Protein AF-A0A4R8CPG3-F1 (afdb_monomer)

Mean predicted aligned error: 5.22 Å

Organism: NCBI:txid2512112

Secondary structure (DSSP, 8-state):
-EE--------S-----S---EEEEEEEE-TT-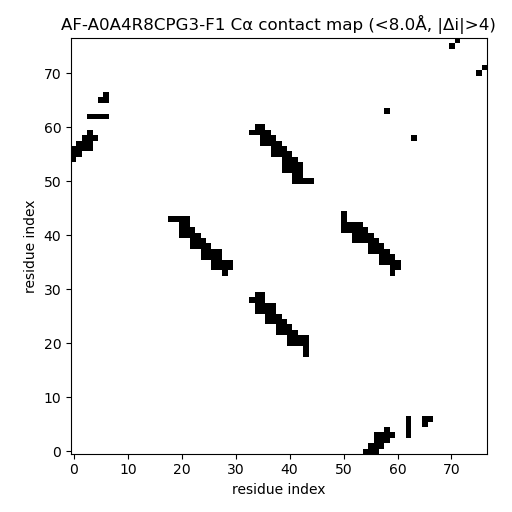-EEEEEEEE--S--SS---EEEEEEEEHHHHHHHHHHHHHHH--

Nearest PDB structures (foldseek):
  3ul5-assembly1_A  TM=5.328E-01  e=3.108E-01  Saccharum officinarum
  7ba2-assembly1_A  TM=5.583E-01  e=1.217E+00  Streptococcus sanguinis
  2oct-assembly1_A  TM=5.378E-01  e=2.127E+00  Homo sapiens
  5kux-assembly1_A  TM=4.307E-01  e=1.075E+00  synthetic construct
  2hz6-assembly1_A-2  TM=4.133E-01  e=6.497E+00  Homo sapiens

Structure (mmCIF, N/CA/C/O backbone):
data_AF-A0A4R8CPG3-F1
#
_entry.id   AF-A0A4R8CPG3-F1
#
loop_
_atom_site.group_PDB
_atom_site.id
_atom_site.type_symbol
_atom_site.label_atom_id
_atom_site.label_alt_id
_atom_site.label_comp_id
_atom_site.label_asym_id
_atom_site.label_entity_id
_atom_site.label_seq_id
_atom_site.pdbx_PDB_ins_code
_atom_site.Cartn_x
_atom_site.Cartn_y
_atom_site.Cartn_z
_atom_site.occupancy
_atom_site.B_iso_or_equiv
_atom_site.auth_seq_id
_atom_site.auth_comp_id
_atom_site.auth_asym_id
_atom_site.auth_atom_id
_atom_s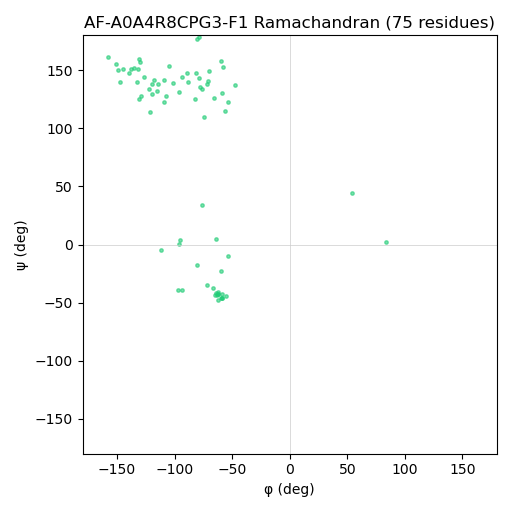ite.pdbx_PDB_model_num
ATOM 1 N N . MET A 1 1 ? 12.695 -6.027 1.683 1.00 88.31 1 MET A N 1
ATOM 2 C CA . MET A 1 1 ? 11.678 -5.911 2.749 1.00 88.31 1 MET A CA 1
ATOM 3 C C . MET A 1 1 ? 11.894 -4.579 3.446 1.00 88.31 1 MET A C 1
ATOM 5 O O . MET A 1 1 ? 13.047 -4.256 3.711 1.00 88.31 1 MET A O 1
ATOM 9 N N . ALA A 1 2 ? 10.845 -3.806 3.713 1.00 94.38 2 ALA A N 1
ATOM 10 C CA . ALA A 1 2 ? 10.948 -2.535 4.435 1.00 94.38 2 ALA A CA 1
ATOM 11 C C . ALA A 1 2 ? 9.654 -2.226 5.204 1.00 94.38 2 ALA A C 1
ATOM 13 O O . ALA A 1 2 ? 8.579 -2.671 4.812 1.00 94.38 2 ALA A O 1
ATOM 14 N N . ARG A 1 3 ? 9.745 -1.429 6.271 1.00 95.94 3 ARG A N 1
ATOM 15 C CA . ARG A 1 3 ? 8.583 -0.809 6.920 1.00 95.94 3 ARG A CA 1
ATOM 16 C C . ARG A 1 3 ? 8.609 0.684 6.619 1.00 95.94 3 ARG A C 1
ATOM 18 O O . ARG A 1 3 ? 9.597 1.347 6.930 1.00 95.94 3 ARG A O 1
ATOM 25 N N . ILE A 1 4 ? 7.542 1.198 6.018 1.00 97.19 4 ILE A N 1
ATOM 26 C CA . ILE A 1 4 ? 7.448 2.614 5.663 1.00 97.19 4 ILE A CA 1
ATOM 27 C C . ILE A 1 4 ? 7.150 3.420 6.925 1.00 97.19 4 ILE A C 1
ATOM 29 O O . ILE A 1 4 ? 6.312 3.038 7.746 1.00 97.19 4 ILE A O 1
ATOM 33 N N . ARG A 1 5 ? 7.883 4.521 7.091 1.00 95.62 5 ARG A N 1
ATOM 34 C CA . ARG A 1 5 ? 7.737 5.441 8.225 1.00 95.62 5 ARG A CA 1
ATOM 35 C C . ARG A 1 5 ? 6.865 6.646 7.875 1.00 95.62 5 ARG A C 1
ATOM 37 O O . ARG A 1 5 ? 6.091 7.076 8.721 1.00 95.62 5 ARG A O 1
ATOM 44 N N . SER A 1 6 ? 7.019 7.167 6.665 1.00 95.62 6 SER A N 1
ATOM 45 C CA . SER A 1 6 ? 6.320 8.337 6.136 1.00 95.62 6 SER A CA 1
ATOM 46 C C . SER A 1 6 ? 6.326 8.298 4.608 1.00 95.62 6 SER A C 1
ATOM 48 O O . SER A 1 6 ? 7.144 7.589 4.013 1.00 95.62 6 SER A O 1
ATOM 50 N N . PHE A 1 7 ? 5.423 9.060 3.994 1.00 97.25 7 PHE A N 1
ATOM 51 C CA 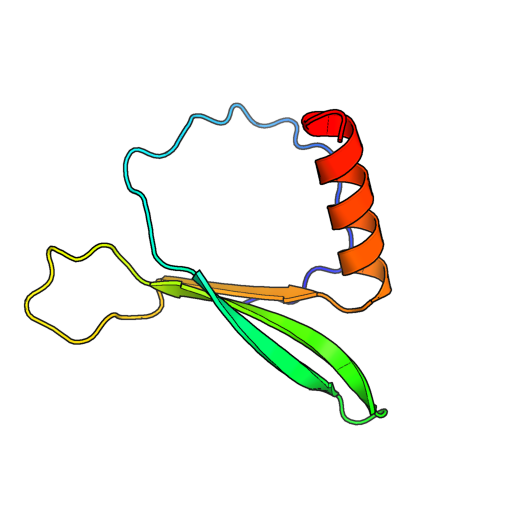. PHE A 1 7 ? 5.376 9.297 2.553 1.00 97.25 7 PHE A CA 1
ATOM 52 C C . PHE A 1 7 ? 5.653 10.773 2.256 1.00 97.25 7 PHE A C 1
ATOM 54 O O . PHE A 1 7 ? 5.138 11.647 2.951 1.00 97.25 7 PHE A O 1
ATOM 61 N N . GLU A 1 8 ? 6.454 11.030 1.226 1.00 96.19 8 GLU A N 1
ATOM 62 C CA . GLU A 1 8 ? 6.788 12.365 0.724 1.00 96.19 8 GLU A CA 1
ATOM 63 C C . GLU A 1 8 ? 6.748 12.339 -0.807 1.00 96.19 8 GLU A C 1
ATOM 65 O O . GLU A 1 8 ? 6.984 11.291 -1.419 1.00 96.19 8 GLU A O 1
ATOM 70 N N . GLU A 1 9 ? 6.443 13.478 -1.431 1.00 95.44 9 GLU A N 1
ATOM 71 C CA . GLU A 1 9 ? 6.458 13.592 -2.888 1.00 95.44 9 GLU A CA 1
ATOM 72 C C . GLU A 1 9 ? 7.891 13.429 -3.419 1.00 95.44 9 GLU A C 1
ATOM 74 O O . GLU A 1 9 ? 8.831 14.091 -2.976 1.00 95.44 9 GLU A O 1
ATOM 79 N N . GLY A 1 10 ? 8.071 12.502 -4.361 1.00 93.44 10 GLY A N 1
ATOM 80 C CA . GLY A 1 10 ? 9.373 12.225 -4.957 1.00 93.44 10 GLY A CA 1
ATOM 81 C C . GLY A 1 10 ? 9.755 13.260 -6.016 1.00 93.44 10 GLY A C 1
ATOM 82 O O . GLY A 1 10 ? 8.929 13.683 -6.813 1.00 93.44 10 GLY A O 1
ATOM 83 N N . THR A 1 11 ? 11.041 13.604 -6.095 1.00 95.25 11 THR A N 1
ATOM 84 C CA . THR A 1 11 ? 11.585 14.534 -7.109 1.00 95.25 11 THR A CA 1
ATOM 85 C C . THR A 1 11 ? 12.177 13.830 -8.335 1.00 95.25 11 THR A C 1
ATOM 87 O O . THR A 1 11 ? 12.708 14.467 -9.245 1.00 95.25 11 THR A O 1
ATOM 90 N N . GLN A 1 12 ? 12.132 12.497 -8.359 1.00 94.81 12 GLN A N 1
ATOM 91 C CA . GLN A 1 12 ? 12.721 11.681 -9.416 1.00 94.81 12 GLN A CA 1
ATOM 92 C C . GLN A 1 12 ? 11.802 11.597 -10.639 1.00 94.81 12 GLN A C 1
ATOM 94 O O . GLN A 1 12 ? 10.581 11.542 -10.518 1.00 94.81 12 GLN A O 1
ATOM 99 N N . SER A 1 13 ? 12.394 11.499 -11.833 1.00 94.06 13 SER A N 1
ATOM 100 C CA . SER A 1 13 ? 11.638 11.177 -13.046 1.00 94.06 13 SER A CA 1
ATOM 101 C C . SER A 1 13 ? 11.268 9.692 -13.047 1.00 94.06 13 SER A C 1
ATOM 103 O O . SER A 1 13 ? 12.132 8.829 -13.212 1.00 94.06 13 SER A O 1
ATOM 105 N N . ILE A 1 14 ? 9.981 9.400 -12.860 1.00 95.06 14 ILE A N 1
ATOM 106 C CA . ILE A 1 14 ? 9.426 8.041 -12.853 1.00 95.06 14 ILE A CA 1
ATOM 107 C C . ILE A 1 14 ? 8.665 7.742 -14.152 1.00 95.06 14 ILE A C 1
ATOM 109 O O . ILE A 1 14 ? 8.174 8.644 -14.829 1.00 95.06 14 ILE A O 1
ATOM 113 N N . LYS A 1 15 ? 8.584 6.460 -14.526 1.00 95.81 15 LYS A N 1
ATOM 114 C CA . LYS A 1 15 ? 7.836 5.963 -15.694 1.00 95.81 15 LYS A CA 1
ATOM 115 C C . LYS A 1 15 ? 6.978 4.773 -15.283 1.00 95.81 15 LYS A C 1
ATOM 117 O O . LYS A 1 15 ? 7.376 4.014 -14.403 1.00 95.81 15 LYS A O 1
ATOM 122 N N . ILE A 1 16 ? 5.851 4.582 -15.966 1.00 95.19 16 ILE A N 1
ATOM 123 C CA . ILE A 1 16 ? 4.992 3.405 -15.788 1.00 95.19 16 ILE A CA 1
ATOM 124 C C . ILE A 1 16 ? 5.807 2.133 -16.081 1.00 95.19 16 ILE A C 1
ATOM 126 O O . ILE A 1 16 ? 6.508 2.050 -17.096 1.00 95.19 16 ILE A O 1
ATOM 130 N N . HIS A 1 17 ? 5.744 1.156 -15.175 1.00 90.06 17 HIS A N 1
ATOM 131 C CA . HIS A 1 17 ? 6.396 -0.142 -15.352 1.00 90.06 17 HIS A CA 1
ATOM 132 C C . HIS A 1 17 ? 5.693 -0.968 -16.440 1.00 90.06 17 HIS A C 1
ATOM 134 O O . HIS A 1 17 ? 4.492 -0.848 -16.643 1.00 90.06 17 HIS A O 1
ATOM 140 N N . ARG A 1 18 ? 6.443 -1.820 -17.152 1.00 90.19 18 ARG A N 1
ATOM 141 C CA . ARG A 1 18 ? 5.903 -2.637 -18.260 1.00 90.19 18 ARG A CA 1
ATOM 142 C C . ARG A 1 18 ? 5.162 -3.897 -17.811 1.00 90.19 18 ARG A C 1
ATOM 144 O O . ARG A 1 18 ? 4.478 -4.502 -18.624 1.00 90.19 18 ARG A O 1
ATOM 151 N N . THR A 1 19 ? 5.371 -4.324 -16.572 1.00 86.81 19 THR A N 1
ATOM 152 C CA . THR A 1 19 ? 4.875 -5.594 -16.038 1.00 86.81 19 THR A CA 1
ATOM 153 C C . THR A 1 19 ? 3.873 -5.340 -14.932 1.00 86.81 19 THR A C 1
ATOM 155 O O . THR A 1 19 ? 4.173 -4.590 -13.999 1.00 86.81 19 THR A O 1
ATOM 158 N N . GLU A 1 20 ? 2.744 -6.026 -15.004 1.00 86.75 20 GLU A N 1
ATOM 159 C CA . GLU A 1 20 ? 1.798 -6.138 -13.901 1.00 86.75 20 GLU A CA 1
ATOM 160 C C . GLU A 1 20 ? 2.171 -7.352 -13.046 1.00 86.75 20 GLU A C 1
ATOM 162 O O . GLU A 1 20 ? 2.761 -8.319 -13.532 1.00 86.75 20 GLU A O 1
ATOM 167 N N . VAL A 1 21 ? 1.918 -7.256 -11.746 1.00 87.81 21 VAL A N 1
ATOM 168 C CA . VAL A 1 21 ? 2.324 -8.254 -10.756 1.00 87.81 21 VAL A CA 1
ATOM 169 C C . VAL A 1 21 ? 1.215 -8.451 -9.742 1.00 87.81 21 VAL A C 1
ATOM 171 O O . VAL A 1 21 ? 0.535 -7.492 -9.370 1.00 87.81 21 VAL A O 1
ATOM 174 N N . ASP A 1 22 ? 1.099 -9.670 -9.229 1.00 89.19 22 ASP A N 1
ATOM 175 C CA . ASP A 1 22 ? 0.224 -9.945 -8.100 1.00 89.19 22 ASP A CA 1
ATOM 176 C C . ASP A 1 22 ? 0.807 -9.357 -6.817 1.00 89.19 22 ASP A C 1
ATOM 178 O O . ASP A 1 22 ? 2.006 -9.470 -6.542 1.00 89.19 22 ASP A O 1
ATOM 182 N N . CYS A 1 23 ? -0.060 -8.762 -5.999 1.00 92.25 23 CYS A N 1
ATOM 183 C CA . CYS A 1 23 ? 0.280 -8.264 -4.674 1.00 92.25 23 CYS A CA 1
ATOM 184 C C . CYS A 1 23 ? -0.594 -8.945 -3.625 1.00 92.25 23 CYS A C 1
ATOM 186 O O . CYS A 1 23 ? -1.805 -8.739 -3.575 1.00 92.25 23 CYS A O 1
ATOM 188 N N . TYR A 1 24 ? 0.020 -9.751 -2.765 1.00 94.25 24 TYR A N 1
ATOM 189 C CA . TYR A 1 24 ? -0.687 -10.360 -1.646 1.00 94.25 24 TYR A CA 1
ATOM 190 C C . TYR A 1 24 ? -0.636 -9.425 -0.447 1.00 94.25 24 TYR A C 1
ATOM 192 O O . TYR A 1 24 ? 0.413 -8.851 -0.138 1.00 94.25 24 TYR A O 1
ATOM 200 N N . HIS A 1 25 ? -1.756 -9.330 0.267 1.00 96.31 25 HIS A N 1
ATOM 201 C CA . HIS A 1 25 ? -1.867 -8.547 1.487 1.00 96.31 25 HIS A CA 1
ATOM 202 C C . HIS A 1 25 ? -2.195 -9.431 2.690 1.00 96.31 25 HIS A C 1
ATOM 204 O O . HIS A 1 25 ? -2.988 -10.366 2.605 1.00 96.31 25 HIS A O 1
ATOM 210 N N . GLN A 1 26 ? -1.595 -9.122 3.835 1.00 97.62 26 GLN A N 1
ATOM 211 C CA . GLN A 1 26 ? -1.880 -9.774 5.113 1.00 97.62 26 GLN A CA 1
ATOM 212 C C . GLN A 1 26 ? -1.777 -8.754 6.239 1.00 97.62 26 GLN A C 1
ATOM 214 O O . GLN A 1 26 ? -0.996 -7.810 6.157 1.00 97.62 26 GLN A O 1
ATOM 219 N N . THR A 1 27 ? -2.531 -8.947 7.315 1.00 97.94 27 THR A N 1
ATOM 220 C CA . THR A 1 27 ? -2.372 -8.140 8.527 1.00 97.94 27 THR A CA 1
ATOM 221 C C . THR A 1 27 ? -1.586 -8.901 9.576 1.00 97.94 27 THR A C 1
ATOM 223 O O . THR A 1 27 ? -1.845 -10.081 9.806 1.00 97.94 27 THR A O 1
ATOM 226 N N . ILE A 1 28 ? -0.679 -8.214 10.259 1.00 97.50 28 ILE A N 1
ATOM 227 C CA . ILE A 1 28 ? 0.096 -8.756 11.377 1.00 97.50 28 ILE A CA 1
ATOM 228 C C . ILE A 1 28 ? 0.039 -7.791 12.560 1.00 97.50 28 ILE A C 1
ATOM 230 O O . ILE A 1 28 ? -0.240 -6.604 12.388 1.00 97.50 28 ILE A O 1
ATOM 234 N N . ARG A 1 29 ? 0.313 -8.288 13.765 1.00 97.69 29 ARG A N 1
ATOM 235 C CA . ARG A 1 29 ? 0.498 -7.445 14.950 1.00 97.69 29 ARG A CA 1
ATOM 236 C C . ARG A 1 29 ? 1.959 -7.446 15.368 1.00 97.69 29 ARG A C 1
ATOM 238 O O . ARG A 1 29 ? 2.616 -8.480 15.282 1.00 97.69 29 ARG A O 1
ATOM 245 N N . ASP A 1 30 ? 2.460 -6.293 15.799 1.00 94.44 30 ASP A N 1
ATOM 246 C CA . ASP A 1 30 ? 3.779 -6.215 16.428 1.00 94.44 30 ASP A CA 1
ATOM 247 C C . ASP A 1 30 ? 3.739 -6.673 17.897 1.00 94.44 30 ASP A C 1
ATOM 249 O O . ASP A 1 30 ? 2.687 -7.025 18.433 1.00 94.44 30 ASP A O 1
ATOM 253 N N . SER A 1 31 ? 4.899 -6.668 18.559 1.00 96.06 31 SER A N 1
ATOM 254 C CA . SER A 1 31 ? 5.041 -7.062 19.968 1.00 96.06 31 SER A CA 1
ATOM 255 C C . SER A 1 31 ? 4.208 -6.220 20.937 1.00 96.06 31 SER A C 1
ATOM 257 O O . SER A 1 31 ? 3.917 -6.672 22.039 1.00 96.06 31 SER A O 1
ATOM 259 N N . SER A 1 32 ? 3.834 -5.005 20.538 1.00 95.94 32 SER A N 1
ATOM 260 C CA . SER A 1 32 ? 2.997 -4.097 21.322 1.00 95.94 32 SER A CA 1
ATOM 261 C C . SER A 1 32 ? 1.516 -4.203 20.941 1.00 95.94 32 SER A C 1
ATOM 263 O O . SER A 1 32 ? 0.692 -3.454 21.457 1.00 95.94 32 SER A O 1
ATOM 265 N N . GLY A 1 33 ? 1.164 -5.124 20.038 1.00 97.06 33 GLY A N 1
ATOM 266 C CA . GLY A 1 33 ? -0.199 -5.363 19.579 1.00 97.06 33 GLY A CA 1
ATOM 267 C C . GLY A 1 33 ? -0.673 -4.430 18.464 1.00 97.06 33 GLY A C 1
ATOM 268 O O . GLY A 1 33 ? -1.822 -4.572 18.029 1.00 97.06 33 GLY A O 1
ATOM 269 N N . ASN A 1 34 ? 0.164 -3.514 17.961 1.00 96.94 34 ASN A N 1
ATOM 270 C CA . ASN A 1 34 ? -0.252 -2.588 16.906 1.00 96.94 34 ASN A CA 1
ATOM 271 C C . ASN A 1 34 ? -0.421 -3.330 15.583 1.00 96.94 34 ASN A C 1
ATOM 273 O O . ASN A 1 34 ? 0.385 -4.197 15.243 1.00 96.94 34 ASN A O 1
ATOM 277 N N . LEU A 1 35 ? -1.456 -2.966 14.829 1.00 97.69 35 LEU A N 1
ATOM 278 C CA . LEU A 1 35 ? -1.745 -3.563 13.532 1.00 97.69 35 LEU A CA 1
ATOM 279 C C . LEU A 1 35 ? -0.815 -2.999 12.452 1.00 97.69 35 LEU A C 1
ATOM 281 O O . LEU A 1 35 ? -0.622 -1.786 12.346 1.00 97.69 35 LEU A O 1
ATOM 285 N N . HIS A 1 36 ? -0.297 -3.891 11.615 1.00 98.25 36 HIS A N 1
ATOM 286 C CA . HIS A 1 36 ? 0.411 -3.560 10.385 1.00 98.25 36 HIS A CA 1
ATOM 287 C C . HIS A 1 36 ? -0.226 -4.305 9.220 1.00 98.25 36 HIS A C 1
ATOM 289 O O . HIS A 1 36 ? -0.629 -5.461 9.367 1.00 98.25 36 HIS A O 1
ATOM 295 N N . ILE A 1 37 ? -0.273 -3.667 8.055 1.00 98.12 37 ILE A N 1
ATOM 296 C CA . ILE A 1 37 ? -0.541 -4.350 6.792 1.00 98.12 37 ILE A CA 1
ATOM 297 C C . ILE A 1 37 ? 0.786 -4.662 6.111 1.00 98.12 37 ILE A C 1
ATOM 299 O O . ILE A 1 37 ? 1.670 -3.812 6.010 1.00 98.12 37 ILE A O 1
ATOM 303 N N . HIS A 1 38 ? 0.930 -5.902 5.673 1.00 97.75 38 HIS A N 1
ATOM 304 C CA . HIS A 1 38 ? 2.049 -6.409 4.909 1.00 97.75 38 HIS A CA 1
ATOM 305 C C . HIS A 1 38 ? 1.608 -6.631 3.471 1.00 97.75 38 HIS A C 1
ATOM 307 O O . HIS A 1 38 ? 0.612 -7.311 3.238 1.00 97.75 38 HIS A O 1
ATOM 313 N N . LEU A 1 39 ? 2.366 -6.075 2.532 1.00 96.69 39 LEU A N 1
ATOM 314 C CA . LEU A 1 39 ? 2.143 -6.209 1.101 1.00 96.69 39 LEU A CA 1
ATOM 315 C C . LEU A 1 39 ? 3.372 -6.865 0.485 1.00 96.69 39 LEU A C 1
ATOM 317 O O . LEU A 1 39 ? 4.496 -6.421 0.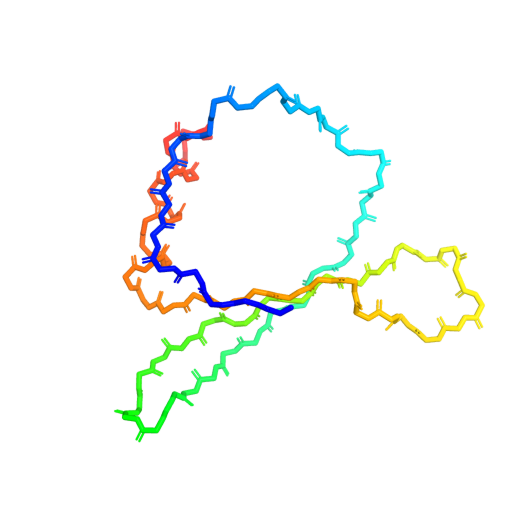735 1.00 96.69 39 LEU A O 1
ATOM 321 N N . THR A 1 40 ? 3.163 -7.909 -0.309 1.00 94.56 40 THR A N 1
ATOM 322 C CA . THR A 1 40 ? 4.234 -8.600 -1.028 1.00 94.56 40 THR A CA 1
ATOM 323 C C . THR A 1 40 ? 3.856 -8.770 -2.484 1.00 94.56 40 THR A C 1
ATOM 325 O O . THR A 1 40 ? 2.824 -9.365 -2.780 1.00 94.56 40 THR A O 1
ATOM 328 N N . THR A 1 41 ? 4.720 -8.295 -3.377 1.00 91.12 41 THR A N 1
ATOM 329 C CA . THR A 1 41 ? 4.567 -8.499 -4.814 1.00 91.12 41 THR A CA 1
ATOM 330 C C . THR A 1 41 ? 5.329 -9.733 -5.280 1.00 91.12 41 THR A C 1
ATOM 332 O O . THR A 1 41 ? 6.424 -10.052 -4.792 1.00 91.12 41 THR A O 1
ATOM 335 N N . PHE A 1 42 ? 4.747 -10.428 -6.248 1.00 84.19 42 PHE A N 1
ATOM 336 C CA . PHE A 1 42 ? 5.307 -11.615 -6.877 1.00 84.19 42 PHE A CA 1
ATOM 337 C C . PHE A 1 42 ? 5.493 -11.356 -8.370 1.00 84.19 42 PHE A C 1
ATOM 339 O O . PHE A 1 42 ? 4.661 -10.711 -8.994 1.00 84.19 42 PHE A O 1
ATOM 346 N N . GLY A 1 43 ? 6.622 -11.787 -8.940 1.00 70.81 43 GLY A N 1
ATOM 347 C CA . GLY A 1 43 ? 6.871 -11.599 -10.376 1.00 70.81 43 GLY A CA 1
ATOM 348 C C . GLY A 1 43 ? 5.784 -12.246 -11.246 1.00 70.81 43 GLY A C 1
ATOM 349 O O . GLY A 1 43 ? 5.179 -13.222 -10.818 1.00 70.81 43 GLY A O 1
ATOM 350 N N . SER A 1 44 ? 5.575 -11.700 -12.448 1.00 62.41 44 SER A N 1
ATOM 351 C CA . SER A 1 44 ? 4.551 -12.131 -13.409 1.00 62.41 44 SER A CA 1
ATOM 352 C C . SER A 1 44 ? 4.693 -13.594 -13.856 1.00 62.41 44 SER 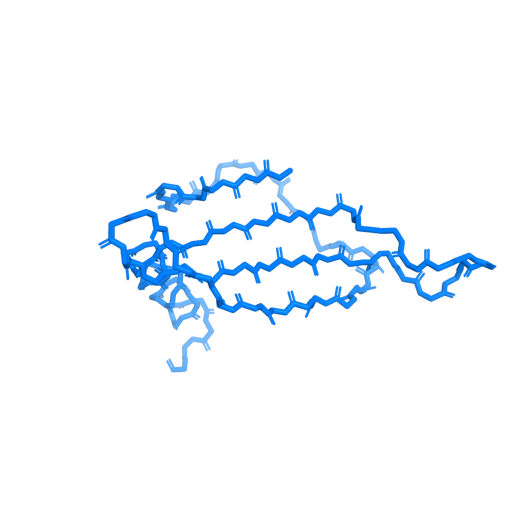A C 1
ATOM 354 O O . SER A 1 44 ? 5.794 -14.153 -13.822 1.00 62.41 44 SER A O 1
ATOM 356 N N . ASP A 1 45 ? 3.577 -14.153 -14.332 1.00 56.31 45 ASP A N 1
ATOM 357 C CA . ASP A 1 45 ? 3.299 -15.569 -14.643 1.00 56.31 45 ASP A CA 1
ATOM 358 C C . ASP A 1 45 ? 4.279 -16.299 -15.586 1.00 56.31 45 ASP A C 1
ATOM 360 O O . ASP A 1 45 ? 4.241 -17.524 -15.684 1.00 56.31 45 ASP A O 1
ATOM 364 N N . ASP A 1 46 ? 5.212 -15.600 -16.237 1.00 52.78 46 ASP A N 1
ATOM 365 C CA . ASP A 1 46 ? 6.179 -16.171 -17.192 1.00 52.78 46 ASP A CA 1
ATOM 366 C C . ASP A 1 46 ? 7.346 -16.937 -16.528 1.00 52.78 46 ASP A C 1
ATOM 368 O O . ASP A 1 46 ? 8.487 -16.914 -17.001 1.00 52.78 46 ASP A O 1
ATOM 372 N N . ARG A 1 47 ? 7.115 -17.622 -15.402 1.00 52.84 47 ARG A N 1
ATOM 373 C CA . ARG A 1 47 ? 8.153 -18.428 -14.740 1.00 52.84 47 ARG A CA 1
ATOM 374 C C . ARG A 1 47 ? 7.676 -19.839 -14.430 1.00 52.84 47 ARG A C 1
ATOM 376 O O . ARG A 1 47 ? 6.721 -20.054 -13.702 1.00 52.84 47 ARG A O 1
ATOM 383 N N . GLU A 1 48 ? 8.473 -20.804 -14.875 1.00 49.47 48 GLU A N 1
ATOM 384 C CA . GLU A 1 48 ? 8.351 -22.253 -14.647 1.00 49.47 48 GLU A CA 1
ATOM 385 C C . GLU A 1 48 ? 8.500 -22.678 -13.160 1.00 49.47 48 GLU A C 1
ATOM 387 O O . GLU A 1 48 ? 8.527 -23.859 -12.833 1.00 49.47 48 GLU A O 1
ATOM 392 N N . SER A 1 49 ? 8.623 -21.727 -12.225 1.00 54.94 49 SER A N 1
ATOM 393 C CA . SER A 1 49 ? 8.886 -21.972 -10.800 1.00 54.94 49 SER A CA 1
ATOM 394 C C . SER A 1 49 ? 7.983 -21.117 -9.914 1.00 54.94 49 SER A C 1
ATOM 396 O O . SER A 1 49 ? 7.575 -20.027 -10.310 1.00 54.94 49 SER A O 1
ATOM 398 N N . ALA A 1 50 ? 7.691 -21.618 -8.705 1.00 57.31 50 ALA A N 1
ATOM 399 C CA . ALA A 1 50 ? 6.812 -20.963 -7.738 1.00 57.31 50 ALA A CA 1
ATOM 400 C C . ALA A 1 50 ? 7.154 -19.466 -7.570 1.00 57.31 50 ALA A C 1
ATOM 402 O O . ALA A 1 50 ? 8.340 -19.120 -7.478 1.00 57.31 50 ALA A O 1
ATOM 403 N N . PRO A 1 51 ? 6.143 -18.579 -7.517 1.00 60.41 51 PRO A N 1
ATOM 404 C CA . PRO A 1 51 ? 6.348 -17.139 -7.547 1.00 60.41 51 PRO A CA 1
ATOM 405 C C . PRO A 1 51 ? 7.291 -16.693 -6.425 1.00 60.41 51 PRO A C 1
ATOM 407 O O . PRO A 1 51 ? 7.004 -16.810 -5.233 1.00 60.41 51 PRO A O 1
ATOM 410 N N . LYS A 1 52 ? 8.462 -16.174 -6.808 1.00 67.12 52 LYS A N 1
ATOM 411 C CA . LYS A 1 52 ? 9.439 -15.623 -5.866 1.00 67.12 52 LYS A CA 1
ATOM 412 C C . LYS A 1 52 ? 9.040 -14.189 -5.528 1.00 67.12 52 LYS A C 1
ATOM 414 O O . LYS A 1 52 ? 8.912 -13.364 -6.433 1.00 67.12 52 LYS A O 1
ATOM 419 N N . SER A 1 53 ? 8.890 -13.894 -4.234 1.00 71.25 53 SER A N 1
ATOM 420 C CA . SER A 1 53 ? 8.672 -12.526 -3.749 1.00 71.25 53 SER A CA 1
ATOM 421 C C . SER A 1 53 ? 9.774 -11.609 -4.282 1.00 71.25 53 SER A C 1
ATOM 423 O O . SER A 1 53 ? 10.965 -11.876 -4.083 1.00 71.25 53 SER A O 1
ATOM 425 N N . SER A 1 54 ? 9.380 -10.555 -4.996 1.00 77.81 54 SER A N 1
ATOM 426 C CA . SER A 1 54 ? 10.312 -9.578 -5.562 1.00 77.81 54 SER A CA 1
ATOM 427 C C . SER A 1 54 ? 10.505 -8.400 -4.615 1.00 77.81 54 SER A C 1
ATOM 429 O O . SER A 1 54 ? 11.627 -7.916 -4.452 1.00 77.81 54 SER A O 1
ATOM 431 N N . GLN A 1 55 ? 9.433 -7.958 -3.954 1.00 87.06 55 GLN A N 1
ATOM 432 C CA . GLN A 1 55 ? 9.447 -6.846 -3.013 1.00 87.06 55 GLN A CA 1
ATOM 433 C C . GLN A 1 55 ? 8.389 -7.048 -1.932 1.00 87.06 55 GLN A C 1
ATOM 435 O O . GLN A 1 55 ? 7.346 -7.660 -2.154 1.00 87.06 55 GLN A O 1
ATOM 440 N N . SER A 1 56 ? 8.658 -6.511 -0.743 1.00 94.44 56 SER A N 1
ATOM 441 C CA . SER A 1 56 ? 7.665 -6.476 0.321 1.00 94.44 56 SER A CA 1
ATOM 442 C C . SER A 1 56 ? 7.812 -5.248 1.205 1.00 94.44 56 SER A C 1
ATOM 444 O O . SER A 1 56 ? 8.932 -4.834 1.544 1.00 94.44 56 SER A O 1
ATOM 446 N N . ILE A 1 57 ? 6.667 -4.676 1.569 1.00 97.19 57 ILE A N 1
ATOM 447 C CA . ILE A 1 57 ? 6.552 -3.485 2.407 1.00 97.19 57 ILE A CA 1
ATOM 448 C C . ILE A 1 57 ? 5.556 -3.713 3.546 1.00 97.19 57 ILE A C 1
ATOM 450 O O . ILE A 1 57 ? 4.694 -4.592 3.484 1.00 97.19 57 ILE A O 1
ATOM 454 N N . GLN A 1 58 ? 5.696 -2.934 4.613 1.00 98.12 58 GLN A N 1
ATOM 455 C CA . GLN A 1 58 ? 4.765 -2.909 5.736 1.00 98.12 58 GLN A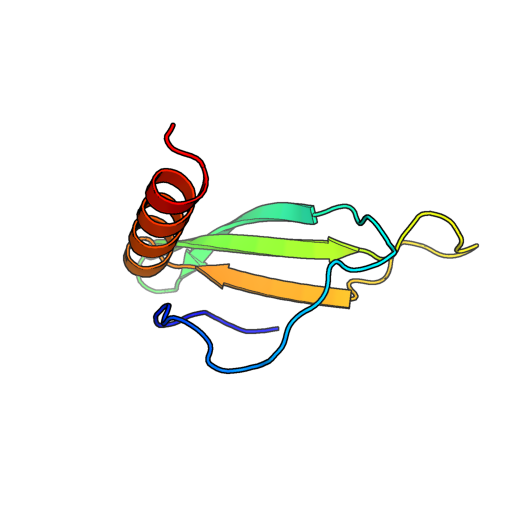 CA 1
ATOM 456 C C . GLN A 1 58 ? 4.400 -1.477 6.102 1.00 98.12 58 GLN A C 1
ATOM 458 O O . GLN A 1 58 ? 5.278 -0.610 6.137 1.00 98.12 58 GLN A O 1
ATOM 463 N N . LEU A 1 59 ? 3.128 -1.256 6.425 1.00 98.38 59 LEU A N 1
ATOM 464 C CA . LEU A 1 59 ? 2.603 0.016 6.914 1.00 98.38 59 LEU A CA 1
ATOM 465 C C . LEU A 1 59 ? 1.945 -0.209 8.274 1.00 98.38 59 LEU A C 1
ATOM 467 O O . LEU A 1 59 ? 1.153 -1.140 8.428 1.00 98.38 59 LEU A O 1
ATOM 471 N N . ASN A 1 60 ? 2.236 0.665 9.235 1.00 97.75 60 ASN A N 1
ATOM 472 C CA . ASN A 1 60 ? 1.392 0.800 10.420 1.00 97.75 60 ASN A CA 1
ATOM 473 C C . ASN A 1 60 ? 0.176 1.680 10.093 1.00 97.75 60 ASN A C 1
ATOM 475 O O . ASN A 1 60 ? 0.077 2.245 9.004 1.00 97.75 60 ASN A O 1
ATOM 479 N N . GLU A 1 61 ? -0.727 1.842 11.057 1.00 97.50 61 GLU A N 1
ATOM 480 C CA . GLU A 1 61 ? -1.938 2.646 10.875 1.00 97.50 61 GLU A CA 1
ATOM 481 C C . GLU A 1 61 ? -1.654 4.090 10.420 1.00 97.50 61 GLU A C 1
ATOM 483 O O . GLU A 1 61 ? -2.301 4.580 9.498 1.00 97.50 61 GLU A O 1
ATOM 488 N N . ALA A 1 62 ? -0.666 4.763 11.018 1.00 97.31 62 ALA A N 1
ATOM 489 C CA . ALA A 1 62 ? -0.333 6.144 10.666 1.00 97.31 62 ALA A CA 1
ATOM 490 C C . ALA A 1 62 ? 0.127 6.274 9.202 1.00 97.31 62 ALA A C 1
ATOM 492 O O . ALA A 1 62 ? -0.384 7.118 8.468 1.00 97.31 62 ALA A O 1
ATOM 493 N N . ALA A 1 63 ? 1.040 5.407 8.757 1.00 98.00 63 ALA A N 1
ATOM 494 C CA . ALA A 1 63 ? 1.510 5.395 7.374 1.00 98.00 63 ALA A CA 1
ATOM 495 C C . ALA A 1 63 ? 0.395 4.971 6.399 1.00 98.00 63 ALA A C 1
ATOM 497 O O . ALA A 1 63 ? 0.278 5.531 5.313 1.00 98.00 63 ALA A O 1
ATOM 498 N N . ALA A 1 64 ? -0.464 4.023 6.788 1.00 97.62 64 ALA A N 1
ATOM 499 C CA . ALA A 1 64 ? -1.608 3.615 5.976 1.00 97.62 64 ALA A CA 1
ATOM 500 C C . ALA A 1 64 ? -2.592 4.775 5.748 1.00 97.62 64 ALA A C 1
ATOM 502 O O . ALA A 1 64 ? -3.059 4.958 4.628 1.00 97.62 64 ALA A O 1
ATOM 503 N N . AR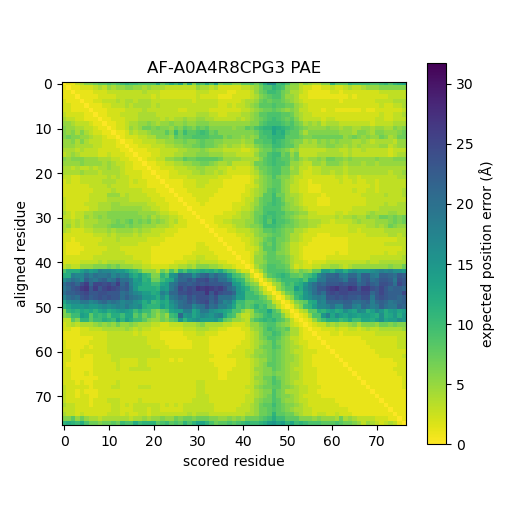G A 1 65 ? -2.857 5.600 6.771 1.00 97.75 65 ARG A N 1
ATOM 504 C CA . ARG A 1 65 ? -3.694 6.806 6.637 1.00 97.75 65 ARG A CA 1
ATOM 505 C C . ARG A 1 65 ? -3.090 7.827 5.673 1.00 97.75 65 ARG A C 1
ATOM 507 O O . ARG A 1 65 ? -3.821 8.355 4.843 1.00 97.75 65 ARG A O 1
ATOM 514 N N . GLN A 1 66 ? -1.776 8.055 5.740 1.00 98.19 66 GLN A N 1
ATOM 515 C CA . GLN A 1 66 ? -1.080 8.921 4.778 1.00 98.19 66 GLN A CA 1
ATOM 516 C C . GLN A 1 66 ? -1.227 8.400 3.345 1.00 98.19 66 GLN A C 1
ATOM 518 O O . GLN A 1 66 ? -1.556 9.166 2.446 1.00 98.19 66 GLN A O 1
ATOM 523 N N . LEU A 1 67 ? -1.036 7.093 3.137 1.00 97.75 67 LEU A N 1
ATOM 524 C CA . LEU A 1 67 ? -1.190 6.490 1.816 1.00 97.75 67 LEU A CA 1
ATOM 525 C C . LEU A 1 67 ? -2.623 6.624 1.288 1.00 97.75 67 LEU A C 1
ATOM 527 O O . LEU A 1 67 ? -2.802 6.959 0.125 1.00 97.75 67 LEU A O 1
ATOM 531 N N . VAL A 1 68 ? -3.639 6.397 2.128 1.00 97.94 68 VAL A N 1
ATOM 532 C CA . VAL A 1 68 ? -5.046 6.583 1.734 1.00 97.94 68 VAL A CA 1
ATOM 533 C C . VAL A 1 68 ? -5.298 8.017 1.282 1.00 97.94 68 VAL A C 1
ATOM 535 O O . VAL A 1 68 ? -5.873 8.205 0.215 1.00 97.94 68 VAL A O 1
ATOM 538 N N . GLN A 1 69 ? -4.819 9.010 2.033 1.00 97.81 69 GLN A N 1
ATOM 539 C CA . GLN A 1 69 ? -4.960 10.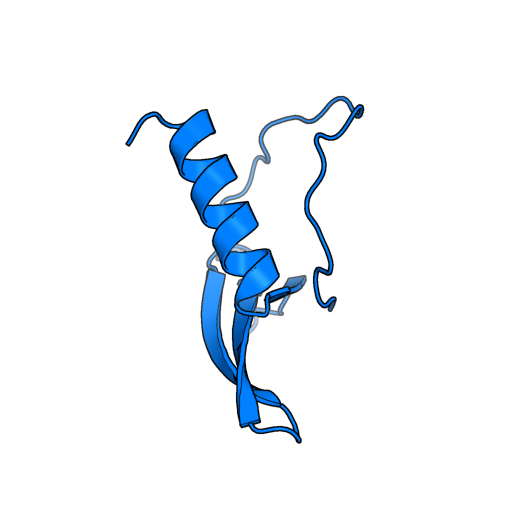413 1.649 1.00 97.81 69 GLN A CA 1
ATOM 540 C C . GLN A 1 69 ? -4.303 10.697 0.288 1.00 97.81 69 GLN A C 1
ATOM 542 O O . GLN A 1 69 ? -4.941 11.280 -0.582 1.00 97.81 69 GLN A O 1
ATOM 547 N N . ILE A 1 70 ? -3.076 10.215 0.068 1.00 98.00 70 ILE A N 1
ATOM 548 C CA . ILE A 1 70 ? -2.370 10.364 -1.216 1.00 98.00 70 ILE A CA 1
ATOM 549 C C . ILE A 1 70 ? -3.167 9.732 -2.367 1.00 98.00 70 ILE A C 1
ATOM 551 O O . ILE A 1 70 ? -3.273 10.318 -3.441 1.00 98.00 70 ILE A O 1
ATOM 555 N N . LEU A 1 71 ? -3.744 8.544 -2.159 1.00 97.81 71 LEU A N 1
ATOM 556 C CA . LEU A 1 71 ? -4.557 7.870 -3.175 1.00 97.81 71 LEU A CA 1
ATOM 557 C C . LEU A 1 71 ? -5.835 8.659 -3.492 1.00 97.81 71 LEU A C 1
ATOM 559 O O . LEU A 1 71 ? -6.170 8.822 -4.663 1.00 97.81 71 LEU A O 1
ATOM 563 N N . GLN A 1 72 ? -6.524 9.173 -2.472 1.00 98.00 72 GLN A N 1
ATOM 564 C CA . GLN A 1 72 ? -7.725 9.996 -2.646 1.00 98.00 72 GLN A CA 1
ATOM 565 C C . GLN A 1 72 ? -7.417 11.294 -3.397 1.00 98.00 72 GLN A C 1
ATOM 567 O O . GLN A 1 72 ? -8.141 11.665 -4.317 1.00 98.00 72 GLN A O 1
ATOM 572 N N . GLU A 1 73 ? -6.319 11.966 -3.051 1.00 97.19 73 GLU A N 1
ATOM 573 C CA . GLU A 1 73 ? -5.874 13.183 -3.732 1.00 97.19 73 GLU A CA 1
ATOM 574 C C . GLU A 1 73 ? -5.492 12.911 -5.194 1.00 97.19 73 GLU A C 1
ATOM 576 O O . GLU A 1 73 ? -5.866 13.686 -6.072 1.00 97.19 73 GLU A O 1
ATOM 581 N N . ALA A 1 74 ? -4.803 11.798 -5.470 1.00 97.31 74 ALA A N 1
ATOM 582 C CA . ALA A 1 74 ? -4.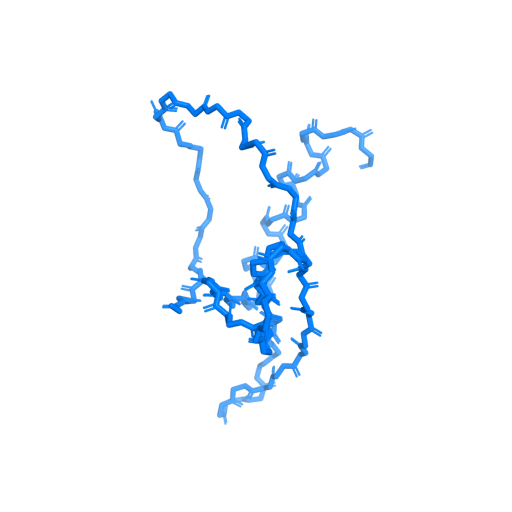341 11.443 -6.811 1.00 97.31 74 ALA A CA 1
ATOM 583 C C . ALA A 1 74 ? -5.465 10.999 -7.761 1.00 97.31 74 ALA A C 1
ATOM 585 O O . ALA A 1 74 ? -5.386 11.250 -8.964 1.00 97.31 74 ALA A O 1
ATOM 586 N N . PHE A 1 75 ? -6.487 10.312 -7.244 1.00 97.56 75 PHE A N 1
ATOM 587 C CA . PHE A 1 75 ? -7.547 9.706 -8.057 1.00 97.56 75 PHE A CA 1
ATOM 588 C C . PHE A 1 75 ? -8.924 10.365 -7.892 1.00 97.56 75 PHE A C 1
ATOM 590 O O . PHE A 1 75 ? -9.848 10.000 -8.615 1.00 97.56 75 PHE A O 1
ATOM 597 N N . HIS A 1 76 ? -9.063 11.335 -6.984 1.00 94.56 76 HIS A N 1
ATOM 598 C CA . HIS A 1 76 ? -10.300 12.076 -6.714 1.00 94.56 76 HIS A CA 1
ATOM 599 C C . HIS A 1 76 ? -11.519 11.185 -6.395 1.00 94.56 76 HIS A C 1
ATOM 601 O O . HIS A 1 76 ? -12.612 11.433 -6.911 1.00 94.56 76 HIS A O 1
ATOM 607 N N . PHE A 1 77 ? -11.339 10.161 -5.550 1.00 92.62 77 PHE A N 1
ATOM 608 C CA . PHE A 1 77 ? -12.427 9.306 -5.044 1.00 92.62 77 PHE A CA 1
ATOM 609 C C . PHE A 1 77 ? -12.697 9.488 -3.546 1.00 92.62 77 PHE A C 1
ATOM 611 O O . PHE A 1 77 ? -11.767 9.867 -2.795 1.00 92.62 77 PHE A O 1
#

pLDDT: mean 89.9, std 13.19, range [49.47, 98.38]

Radius of gyration: 14.81 Å; Cα contacts (8 Å, |Δi|>4): 98; chains: 1; bounding box: 25×37×40 Å

Foldseek 3Di:
DEEDDADDDDPDDDDDDPFDWDKDWDWDADPVRFIKIKIWTFGDPPDPDDTDTPDMYIYTPVRVVNVVVVVCVVPVD

Solvent-accessible surface area (backbone atoms only — not comparable to full-atom values): 4883 Å² total; per-residue (Å²): 116,51,71,56,79,75,87,76,90,77,89,69,94,80,77,87,74,96,71,73,61,57,68,52,76,48,77,49,64,52,99,87,64,51,59,29,44,38,40,36,34,27,60,52,85,92,51,102,56,83,75,56,74,73,47,37,43,31,28,38,63,71,35,46,53,52,51,51,51,53,51,29,70,74,69,73,106

Sequence (77 aa):
MARIRSFEEGTQSIKIHRTEVDCYHQTIRDSSGNLHIHLTTFGSDDRESAPKSSQSIQLNEAAARQLVQILQEAFHF